Protein AF-A0A6A2FFS0-F1 (afdb_monomer_lite)

Sequence (158 aa):
MKKYMKNSLLAALALLLLTIFHHVYGARIFATPWRLHIITPSLITLSVITLLYYLFLRTKNKVFFTLYTLSVGITFGVLLGGFEGFYNHLIKNLLFFSGTEESTMEVLFPPPAYEMPSDFIFEFTGIMQAIPGAIIIYSLWKAVKIFRKNTNEVEQNG

Secondary structure (DSSP, 8-state):
-HHHHHHHHHHHHHHHHHHHHHHHHHHHHTT-GGGGGGHHHHHHHHHHHHHHHHHHHHH--HHHHHHHHHHIIIIIIIIIIIIIIIIIIIIHHHHHHTT--HHHHHHHS-TTTS--S--HHHHHHHHHTHHHHHHHHHHHHHHHHHHHHHHHHHHHH-

Radius of gyration: 18.36 Å; chains: 1; bounding box: 38×29×58 Å

Structure (mmCIF, N/CA/C/O backbone):
data_AF-A0A6A2FFS0-F1
#
_entry.id   AF-A0A6A2FFS0-F1
#
loop_
_atom_site.group_PDB
_atom_site.id
_atom_site.type_symbol
_atom_site.label_atom_id
_atom_site.label_alt_id
_atom_site.label_comp_id
_atom_site.label_asym_id
_atom_site.label_entity_id
_atom_site.label_seq_id
_atom_site.pdbx_PDB_ins_code
_atom_site.Cartn_x
_atom_site.Cartn_y
_atom_site.Cartn_z
_atom_site.occupancy
_atom_site.B_iso_or_equiv
_atom_site.auth_seq_id
_atom_site.auth_comp_id
_atom_site.auth_asym_id
_atom_site.auth_atom_id
_atom_site.pdbx_PDB_model_num
ATOM 1 N N . MET A 1 1 ? -16.670 2.949 13.300 1.00 92.31 1 MET A N 1
ATOM 2 C CA . MET A 1 1 ? -15.229 2.642 13.463 1.00 92.31 1 MET A CA 1
ATOM 3 C C . MET A 1 1 ? -14.868 1.217 13.039 1.00 92.31 1 MET A C 1
ATOM 5 O O . MET A 1 1 ? -14.137 1.084 12.069 1.00 92.31 1 MET A O 1
ATOM 9 N N . LYS A 1 2 ? -15.412 0.161 13.676 1.00 92.25 2 LYS A N 1
ATOM 10 C CA . LYS A 1 2 ? -15.076 -1.255 13.385 1.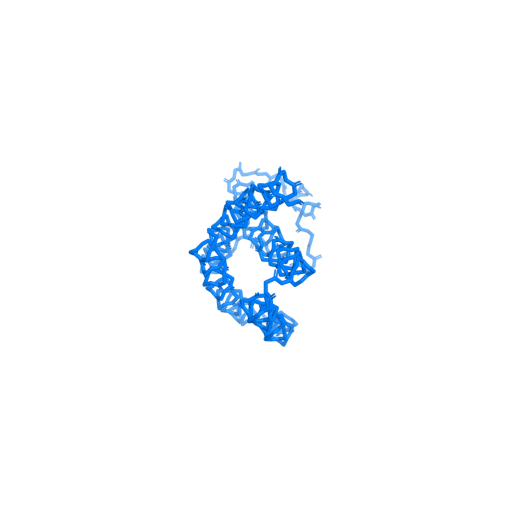00 92.25 2 LYS A CA 1
ATOM 11 C C . LYS A 1 2 ? -15.124 -1.623 11.891 1.00 92.25 2 LYS A C 1
ATOM 13 O O . LYS A 1 2 ? -14.184 -2.232 11.396 1.00 92.25 2 LYS A O 1
ATOM 18 N N . LYS A 1 3 ? -16.177 -1.198 11.174 1.00 97.00 3 LYS A N 1
ATOM 19 C CA . LYS A 1 3 ? -16.316 -1.369 9.713 1.00 97.00 3 LYS A CA 1
ATOM 20 C C . LYS A 1 3 ? -15.109 -0.813 8.949 1.00 97.00 3 LYS A C 1
ATOM 22 O O . LYS A 1 3 ? -14.508 -1.529 8.166 1.00 97.00 3 LYS A O 1
ATOM 27 N N . TYR A 1 4 ? -14.734 0.437 9.209 1.00 98.12 4 TYR A N 1
ATOM 28 C CA . TYR A 1 4 ? -13.647 1.104 8.491 1.00 98.12 4 TYR A CA 1
ATOM 29 C C . TYR A 1 4 ? -12.279 0.489 8.789 1.00 98.12 4 TYR A C 1
ATOM 31 O O . TYR A 1 4 ? -11.499 0.297 7.870 1.00 98.12 4 TYR A O 1
ATOM 39 N N . MET A 1 5 ? -12.018 0.088 10.035 1.00 97.00 5 MET A N 1
ATOM 40 C CA . MET A 1 5 ? -10.773 -0.620 10.354 1.00 97.00 5 MET A CA 1
ATOM 41 C C . MET A 1 5 ? -10.712 -2.022 9.733 1.00 97.00 5 MET A C 1
ATOM 43 O O . MET A 1 5 ? -9.654 -2.474 9.317 1.00 97.00 5 MET A O 1
ATOM 47 N N . LYS A 1 6 ? -11.850 -2.728 9.649 1.00 97.44 6 LYS A N 1
ATOM 48 C CA . LYS A 1 6 ? -11.920 -3.996 8.909 1.00 97.44 6 LYS A CA 1
ATOM 49 C C . LYS A 1 6 ? -11.624 -3.765 7.424 1.00 97.44 6 LYS A C 1
ATOM 51 O O . LYS A 1 6 ? -10.846 -4.510 6.845 1.00 97.44 6 LYS A O 1
ATOM 56 N N . ASN A 1 7 ? -12.209 -2.726 6.830 1.00 98.31 7 ASN A N 1
ATOM 57 C CA . ASN A 1 7 ? -11.974 -2.381 5.430 1.00 98.31 7 ASN A CA 1
ATOM 58 C C . ASN A 1 7 ? -10.505 -2.026 5.163 1.00 98.31 7 ASN A C 1
ATOM 60 O O . ASN A 1 7 ? -9.959 -2.513 4.181 1.00 98.31 7 ASN A O 1
ATOM 64 N N . SER A 1 8 ? -9.851 -1.245 6.034 1.00 98.31 8 SER A N 1
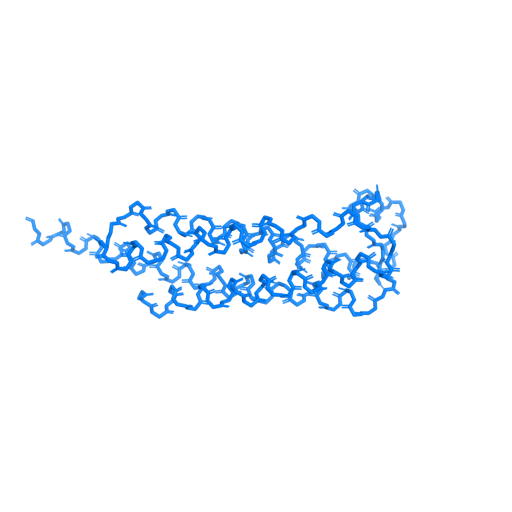ATOM 65 C CA . SER A 1 8 ? -8.424 -0.934 5.875 1.00 98.31 8 SER A CA 1
ATOM 66 C C . SER A 1 8 ? -7.547 -2.180 5.986 1.00 98.31 8 SER A C 1
ATOM 68 O O . SER A 1 8 ? -6.608 -2.315 5.214 1.00 98.31 8 SER A O 1
ATOM 70 N N . LEU A 1 9 ? -7.867 -3.118 6.886 1.00 97.94 9 LEU A N 1
ATOM 71 C CA . LEU A 1 9 ? -7.127 -4.379 6.998 1.00 97.94 9 LEU A CA 1
ATOM 72 C C . LEU A 1 9 ? -7.293 -5.256 5.748 1.00 97.94 9 LEU A C 1
ATOM 74 O O . LEU A 1 9 ? -6.307 -5.769 5.230 1.00 97.94 9 LEU A O 1
ATOM 78 N N . LEU A 1 10 ? -8.524 -5.411 5.249 1.00 98.25 10 LEU A N 1
ATOM 79 C CA . LEU A 1 10 ? -8.790 -6.197 4.039 1.00 98.25 10 LEU A CA 1
ATOM 80 C C . LEU A 1 10 ? -8.134 -5.577 2.802 1.00 98.25 10 LEU A C 1
ATOM 82 O O . LEU A 1 10 ? -7.564 -6.298 1.990 1.00 98.25 10 LEU A O 1
ATOM 86 N N . ALA A 1 11 ? -8.177 -4.250 2.678 1.00 98.38 11 ALA A N 1
ATOM 87 C CA . ALA A 1 11 ? -7.503 -3.543 1.599 1.00 98.38 11 ALA A CA 1
ATOM 88 C C . ALA A 1 11 ? -5.972 -3.659 1.707 1.00 98.38 11 ALA A C 1
ATOM 90 O O . ALA A 1 11 ? -5.322 -3.872 0.691 1.00 98.38 11 ALA A O 1
ATOM 91 N N . ALA A 1 12 ? -5.398 -3.604 2.915 1.00 98.12 12 ALA A N 1
ATOM 92 C CA . ALA A 1 12 ? -3.966 -3.832 3.124 1.00 98.12 12 ALA A CA 1
ATOM 93 C C . ALA A 1 12 ? -3.549 -5.263 2.750 1.00 98.12 12 ALA A C 1
ATOM 95 O O . ALA A 1 12 ? -2.522 -5.446 2.106 1.00 98.12 12 ALA A O 1
ATOM 96 N N . LEU A 1 13 ? -4.364 -6.270 3.088 1.00 97.56 13 LEU A N 1
ATOM 97 C CA . LEU A 1 13 ? -4.132 -7.655 2.670 1.00 97.56 13 LEU A CA 1
ATOM 98 C C . LEU A 1 13 ? -4.184 -7.801 1.143 1.00 97.56 13 LEU A C 1
ATOM 100 O O . LEU A 1 13 ? -3.296 -8.415 0.560 1.00 97.56 13 LEU A O 1
ATOM 104 N N . ALA A 1 14 ? -5.201 -7.225 0.498 1.00 97.94 14 ALA A N 1
ATOM 105 C CA . ALA A 1 14 ? -5.327 -7.249 -0.956 1.00 97.94 14 ALA A CA 1
ATOM 106 C C . ALA A 1 14 ? -4.136 -6.562 -1.640 1.00 97.94 14 ALA A C 1
ATOM 108 O O . ALA A 1 14 ? -3.572 -7.115 -2.582 1.00 97.94 14 ALA A O 1
ATOM 109 N N . LEU A 1 15 ? -3.721 -5.398 -1.129 1.00 98.06 15 LEU A N 1
ATOM 110 C CA . LEU A 1 15 ? -2.550 -4.682 -1.622 1.00 98.06 15 LEU A CA 1
ATOM 111 C C . LEU A 1 15 ? -1.285 -5.524 -1.473 1.00 98.06 15 LEU A C 1
ATOM 113 O O . LEU A 1 15 ? -0.535 -5.650 -2.424 1.00 98.06 15 LEU A O 1
ATOM 117 N N . LEU A 1 16 ? -1.081 -6.168 -0.327 1.00 97.00 16 LEU A N 1
ATOM 118 C CA . LEU A 1 16 ? 0.095 -6.997 -0.083 1.00 97.00 16 LEU A CA 1
ATOM 119 C C . LEU A 1 16 ? 0.179 -8.204 -1.022 1.00 97.00 16 LEU A C 1
ATOM 121 O O . LEU A 1 16 ? 1.250 -8.501 -1.545 1.00 97.00 16 LEU A O 1
ATOM 125 N N . LEU A 1 17 ? -0.944 -8.886 -1.262 1.00 96.50 17 LEU A N 1
ATOM 126 C CA . LEU A 1 17 ? -1.005 -9.980 -2.234 1.00 96.50 17 LEU A CA 1
ATOM 127 C C . LEU A 1 17 ? -0.663 -9.486 -3.643 1.00 96.50 17 LEU A C 1
ATOM 129 O O . LEU A 1 17 ? 0.099 -10.138 -4.356 1.00 96.50 17 LEU A O 1
ATOM 133 N N . LEU A 1 18 ? -1.184 -8.316 -4.016 1.00 97.69 18 LEU A N 1
ATOM 134 C CA . LEU A 1 18 ? -0.889 -7.687 -5.296 1.00 97.69 18 LEU A CA 1
ATOM 135 C C . LEU A 1 18 ? 0.582 -7.262 -5.404 1.00 97.69 18 LEU A C 1
ATOM 137 O O . LEU A 1 18 ? 1.199 -7.518 -6.430 1.00 97.69 18 LEU A O 1
ATOM 141 N N . THR A 1 19 ? 1.166 -6.688 -4.350 1.00 97.25 19 THR A N 1
ATOM 142 C CA . THR A 1 19 ? 2.587 -6.322 -4.273 1.00 97.25 19 THR A CA 1
ATOM 143 C C . THR A 1 19 ? 3.472 -7.558 -4.428 1.00 97.25 19 THR A C 1
ATOM 145 O O . THR A 1 19 ? 4.372 -7.560 -5.263 1.00 97.25 19 THR A O 1
ATOM 148 N N . ILE A 1 20 ? 3.195 -8.647 -3.701 1.00 97.19 20 ILE A N 1
ATOM 149 C CA . ILE A 1 20 ? 3.945 -9.905 -3.850 1.00 97.19 20 ILE A CA 1
ATOM 150 C C . ILE A 1 20 ? 3.859 -10.410 -5.291 1.00 97.19 20 ILE A C 1
ATOM 152 O O . ILE A 1 20 ? 4.892 -10.697 -5.892 1.00 97.19 20 ILE A O 1
ATOM 156 N N . PHE A 1 21 ? 2.651 -10.490 -5.856 1.00 97.94 21 PHE A N 1
ATOM 157 C CA . PHE A 1 21 ? 2.467 -10.922 -7.240 1.00 97.94 21 PHE A CA 1
ATOM 158 C C . PHE A 1 21 ? 3.263 -10.045 -8.214 1.00 97.94 21 PHE A C 1
ATOM 160 O O . PHE A 1 21 ? 4.024 -10.565 -9.026 1.00 97.94 21 PHE A O 1
ATOM 167 N N . HIS A 1 22 ? 3.134 -8.725 -8.088 1.00 97.88 22 HIS A N 1
ATOM 168 C CA . HIS A 1 22 ? 3.784 -7.737 -8.939 1.00 97.88 22 HIS A CA 1
ATOM 169 C C . HIS A 1 22 ? 5.315 -7.862 -8.913 1.00 97.88 22 HIS A C 1
ATOM 171 O O . HIS A 1 22 ? 5.949 -7.947 -9.964 1.00 97.88 22 HIS A O 1
ATOM 177 N N . HIS A 1 23 ? 5.921 -7.957 -7.726 1.00 97.12 23 HIS A N 1
ATOM 178 C CA . HIS A 1 23 ? 7.374 -8.089 -7.605 1.00 97.12 23 HIS A CA 1
ATOM 179 C C . HIS A 1 23 ? 7.890 -9.471 -8.012 1.00 97.12 23 HIS A C 1
ATOM 181 O O . HIS A 1 23 ? 8.975 -9.550 -8.583 1.00 97.12 23 HIS A O 1
ATOM 187 N N . VAL A 1 24 ? 7.139 -10.551 -7.770 1.00 97.88 24 VAL A N 1
ATOM 188 C CA . VAL A 1 24 ? 7.501 -11.897 -8.252 1.00 97.88 24 VAL A CA 1
ATOM 189 C C . VAL A 1 24 ? 7.442 -11.959 -9.777 1.00 97.88 24 VAL A C 1
ATOM 191 O O . VAL A 1 24 ? 8.366 -12.472 -10.408 1.00 97.88 24 VAL A O 1
ATOM 194 N N . TYR A 1 25 ? 6.384 -11.407 -10.373 1.00 97.94 25 TYR A N 1
ATOM 195 C CA . TYR A 1 25 ? 6.243 -11.308 -11.822 1.00 97.94 25 TYR A CA 1
ATOM 196 C C . TYR A 1 25 ? 7.371 -10.459 -12.422 1.00 97.94 25 TYR A C 1
ATOM 198 O O . TYR A 1 25 ? 8.082 -10.920 -13.315 1.00 97.94 25 TYR A O 1
ATOM 206 N N . GLY A 1 26 ? 7.610 -9.267 -11.867 1.00 96.81 26 GLY A N 1
ATOM 207 C CA . GLY A 1 26 ? 8.681 -8.374 -12.305 1.00 96.81 26 GLY A CA 1
ATOM 208 C C . GLY A 1 26 ? 10.074 -8.993 -12.175 1.00 96.81 26 GLY A C 1
ATOM 209 O O . GLY A 1 26 ? 10.861 -8.917 -13.113 1.00 96.81 26 GLY A O 1
ATOM 210 N N . ALA A 1 27 ? 10.368 -9.678 -11.064 1.00 96.62 27 ALA A N 1
ATOM 211 C CA . ALA A 1 27 ? 11.647 -10.365 -10.873 1.00 96.62 27 ALA A CA 1
ATOM 212 C C . ALA A 1 27 ? 11.931 -11.378 -11.991 1.00 96.62 27 ALA A C 1
ATOM 214 O O . ALA A 1 27 ? 13.075 -11.521 -12.423 1.00 96.62 27 ALA A O 1
ATOM 215 N N . ARG A 1 28 ? 10.888 -12.075 -12.461 1.00 97.06 28 ARG A N 1
ATOM 216 C CA . ARG A 1 28 ? 10.991 -13.066 -13.534 1.00 97.06 28 ARG A CA 1
ATOM 217 C C . ARG A 1 28 ? 11.137 -12.421 -14.911 1.00 97.06 28 ARG A C 1
ATOM 219 O O . ARG A 1 28 ? 12.004 -12.848 -15.663 1.00 97.06 28 ARG A O 1
ATOM 226 N N . ILE A 1 29 ? 10.293 -11.444 -15.245 1.00 97.31 29 ILE A N 1
ATOM 227 C CA . ILE A 1 29 ? 10.268 -10.834 -16.586 1.00 97.31 29 ILE A CA 1
ATOM 228 C C . ILE A 1 29 ? 11.495 -9.959 -16.840 1.00 97.31 29 ILE A C 1
ATOM 230 O O . ILE A 1 29 ? 12.069 -10.026 -17.921 1.00 97.31 29 ILE A O 1
ATOM 234 N N . PHE A 1 30 ? 11.945 -9.205 -15.837 1.00 95.06 30 PHE A N 1
ATOM 235 C CA . PHE A 1 30 ? 13.076 -8.283 -15.980 1.00 95.06 30 PHE A CA 1
ATOM 236 C C . PHE A 1 30 ? 14.406 -8.865 -15.487 1.00 95.06 30 PHE A C 1
ATOM 238 O O . PHE A 1 30 ? 15.386 -8.138 -15.384 1.00 95.06 30 PHE A O 1
ATOM 245 N N . ALA A 1 31 ? 14.456 -10.156 -15.133 1.00 94.88 31 ALA A N 1
ATOM 246 C CA . ALA A 1 31 ? 15.645 -10.801 -14.562 1.00 94.88 31 ALA A CA 1
ATOM 247 C C . ALA A 1 31 ? 16.244 -10.030 -13.361 1.00 94.88 31 ALA A C 1
ATOM 249 O O . ALA A 1 31 ? 17.460 -9.939 -13.189 1.00 94.88 31 ALA A O 1
ATOM 250 N N . THR A 1 32 ? 15.376 -9.488 -12.501 1.00 94.31 32 THR A N 1
ATOM 251 C CA . THR A 1 32 ? 15.731 -8.687 -11.318 1.00 94.31 32 THR A CA 1
ATOM 252 C C . THR A 1 32 ? 15.412 -9.451 -10.023 1.00 94.31 32 THR A C 1
ATOM 254 O O . THR A 1 32 ? 14.478 -9.099 -9.297 1.00 94.31 32 THR A O 1
ATOM 257 N N . PRO A 1 33 ? 16.178 -10.508 -9.669 1.00 95.81 33 PRO A N 1
ATOM 258 C CA . PRO A 1 33 ? 15.860 -11.386 -8.535 1.00 95.81 33 PRO A CA 1
ATOM 259 C C . PRO A 1 33 ? 15.825 -10.646 -7.196 1.00 95.81 33 PRO A C 1
ATOM 261 O O . PRO A 1 33 ? 15.124 -11.061 -6.274 1.00 95.81 33 PRO A O 1
ATOM 264 N N . TRP A 1 34 ? 16.530 -9.517 -7.095 1.00 95.00 34 TRP A N 1
ATOM 265 C CA . TRP A 1 34 ? 16.511 -8.672 -5.910 1.00 95.00 34 TRP A CA 1
ATOM 266 C C . TRP A 1 34 ? 15.098 -8.190 -5.561 1.00 95.00 34 TRP A C 1
ATOM 268 O O . TRP A 1 34 ? 14.828 -8.026 -4.381 1.00 95.00 34 TRP A O 1
ATOM 278 N N . ARG A 1 35 ? 14.154 -8.050 -6.507 1.00 95.06 35 ARG A N 1
ATOM 279 C CA . ARG A 1 35 ? 12.755 -7.662 -6.210 1.00 95.06 35 ARG A CA 1
ATOM 280 C C . ARG A 1 35 ? 12.030 -8.643 -5.288 1.00 95.06 35 ARG A C 1
ATOM 282 O O . ARG A 1 35 ? 11.114 -8.240 -4.578 1.00 95.06 35 ARG A O 1
ATOM 289 N N . LEU A 1 36 ? 12.472 -9.901 -5.228 1.00 96.44 36 LEU A N 1
ATOM 290 C CA . LEU A 1 36 ? 11.900 -10.917 -4.340 1.00 96.44 36 LEU A CA 1
ATOM 291 C C . LEU A 1 36 ? 12.118 -10.607 -2.853 1.00 96.44 36 LEU A C 1
ATOM 293 O O . LEU A 1 36 ? 11.401 -11.154 -2.013 1.00 96.44 36 LEU A O 1
ATOM 297 N N . HIS A 1 37 ? 13.046 -9.701 -2.513 1.00 95.06 37 HIS A N 1
ATOM 298 C CA . HIS A 1 37 ? 13.274 -9.293 -1.127 1.00 95.06 37 HIS A CA 1
ATOM 299 C C . HIS A 1 37 ? 12.009 -8.747 -0.455 1.00 95.06 37 HIS A C 1
ATOM 301 O O . HIS A 1 37 ? 11.915 -8.839 0.761 1.00 95.06 37 HIS A O 1
ATOM 307 N N . ILE A 1 38 ? 11.031 -8.227 -1.212 1.00 93.31 38 ILE A N 1
ATOM 308 C CA . ILE A 1 38 ? 9.807 -7.623 -0.667 1.00 93.31 38 ILE A CA 1
ATOM 309 C C . ILE A 1 38 ? 8.890 -8.628 0.046 1.00 93.31 38 ILE A C 1
ATOM 311 O O . ILE A 1 38 ? 8.074 -8.234 0.882 1.00 93.31 38 ILE A O 1
ATOM 315 N N . ILE A 1 39 ? 9.013 -9.926 -0.255 1.00 94.00 39 ILE A N 1
ATOM 316 C CA . ILE A 1 39 ? 8.119 -10.968 0.270 1.00 94.00 39 ILE A CA 1
ATOM 317 C C . ILE A 1 39 ? 8.252 -11.067 1.794 1.00 94.00 39 ILE A C 1
ATOM 319 O O . ILE A 1 39 ? 7.250 -11.031 2.510 1.00 94.00 39 ILE A O 1
ATOM 323 N N . THR A 1 40 ? 9.482 -11.140 2.307 1.00 94.38 40 THR A N 1
ATOM 324 C CA . THR A 1 40 ? 9.730 -11.304 3.748 1.00 94.38 40 THR A CA 1
ATOM 325 C C . THR A 1 40 ? 9.264 -10.091 4.567 1.00 94.38 40 THR A C 1
ATOM 327 O O . THR A 1 40 ? 8.479 -10.291 5.499 1.00 94.38 40 THR A O 1
ATOM 330 N N . PRO A 1 41 ? 9.642 -8.835 4.235 1.00 92.75 41 PRO A N 1
ATOM 331 C CA . PRO A 1 41 ? 9.097 -7.644 4.878 1.00 92.75 41 PRO A CA 1
ATOM 332 C C . PRO A 1 41 ? 7.574 -7.596 4.812 1.00 92.75 41 PRO A C 1
ATOM 334 O O . PRO A 1 41 ? 6.949 -7.315 5.827 1.00 92.75 41 PRO A O 1
ATOM 337 N N . SER A 1 42 ? 6.967 -7.958 3.675 1.00 89.75 42 SER A N 1
ATOM 338 C CA . SER A 1 42 ? 5.507 -7.992 3.536 1.00 89.75 42 SER A CA 1
ATOM 339 C C . SER A 1 42 ? 4.861 -8.901 4.587 1.00 89.75 42 SER A C 1
ATOM 341 O O . SER A 1 42 ? 3.979 -8.465 5.326 1.00 89.75 42 SER A O 1
ATOM 343 N N . LEU A 1 43 ? 5.330 -10.144 4.730 1.00 91.44 43 LEU A N 1
ATOM 344 C CA . LEU A 1 43 ? 4.788 -11.090 5.716 1.00 91.44 43 LEU A CA 1
ATOM 345 C C . LEU A 1 43 ? 4.954 -10.599 7.165 1.00 91.44 43 LEU A C 1
ATOM 347 O O . LEU A 1 43 ? 4.033 -10.735 7.981 1.00 91.44 43 LEU A O 1
ATOM 351 N N . ILE A 1 44 ? 6.099 -9.987 7.480 1.00 95.44 44 ILE A N 1
ATOM 352 C CA . ILE A 1 44 ? 6.349 -9.380 8.795 1.00 95.44 44 ILE A CA 1
ATOM 353 C C . ILE A 1 44 ? 5.368 -8.229 9.031 1.00 95.44 44 ILE A C 1
ATOM 355 O O . ILE A 1 44 ? 4.683 -8.197 10.055 1.00 95.44 44 ILE A O 1
ATOM 359 N N . THR A 1 45 ? 5.242 -7.310 8.073 1.00 92.62 45 THR A N 1
ATOM 360 C CA . THR A 1 45 ? 4.334 -6.168 8.176 1.00 92.62 45 THR A CA 1
ATOM 361 C C . THR A 1 45 ? 2.884 -6.625 8.333 1.00 92.62 45 THR A C 1
ATOM 363 O O . THR A 1 45 ? 2.189 -6.097 9.200 1.00 92.62 45 THR A O 1
ATOM 366 N N . LEU A 1 46 ? 2.432 -7.639 7.584 1.00 92.56 46 LEU A N 1
ATOM 367 C CA . LEU A 1 46 ? 1.086 -8.208 7.722 1.00 92.56 46 LEU A CA 1
ATOM 368 C C . LEU A 1 46 ? 0.830 -8.728 9.142 1.00 92.56 46 LEU A C 1
ATOM 370 O O . LEU A 1 46 ? -0.229 -8.475 9.726 1.00 92.56 46 LEU A O 1
ATOM 374 N N . SER A 1 47 ? 1.811 -9.428 9.707 1.00 95.75 47 SER A N 1
ATOM 375 C CA . SER A 1 47 ? 1.735 -9.966 11.066 1.00 95.75 47 SER A CA 1
ATOM 376 C C . SER A 1 47 ? 1.618 -8.840 12.097 1.00 95.75 47 SER A C 1
ATOM 378 O O . SER A 1 47 ? 0.730 -8.869 12.952 1.00 95.75 47 SER A O 1
ATOM 380 N N . VAL A 1 48 ? 2.442 -7.796 11.965 1.00 97.31 48 VAL A N 1
ATOM 381 C CA . VAL A 1 48 ? 2.431 -6.625 12.856 1.00 97.31 48 VAL A CA 1
ATOM 382 C C . VAL A 1 48 ? 1.099 -5.877 12.785 1.00 97.31 48 VAL A C 1
ATOM 384 O O . VAL A 1 48 ? 0.491 -5.619 13.825 1.00 97.31 48 VAL A O 1
ATOM 387 N N . ILE A 1 49 ? 0.589 -5.555 11.591 1.00 97.00 49 ILE A N 1
ATOM 388 C CA . ILE A 1 49 ? -0.675 -4.805 11.475 1.00 97.00 49 ILE A CA 1
ATOM 389 C C . ILE A 1 49 ? -1.873 -5.623 11.968 1.00 97.00 49 ILE A C 1
ATOM 391 O O . ILE A 1 49 ? -2.804 -5.058 12.545 1.00 97.00 49 ILE A O 1
ATOM 395 N N . THR A 1 50 ? -1.844 -6.947 11.791 1.00 96.75 50 THR A N 1
ATOM 396 C CA . THR A 1 50 ? -2.890 -7.852 12.285 1.00 96.75 50 THR A CA 1
ATOM 397 C C . THR A 1 50 ? -2.872 -7.907 13.809 1.00 96.75 50 THR A C 1
ATOM 399 O O . THR A 1 50 ? -3.926 -7.803 14.442 1.00 96.75 50 THR A O 1
ATOM 402 N N . LEU A 1 51 ? -1.681 -7.984 14.411 1.00 98.06 51 LEU A N 1
ATOM 403 C CA . LEU A 1 51 ? -1.510 -7.924 15.859 1.00 98.06 51 LEU A CA 1
ATOM 404 C C . LEU A 1 51 ? -2.005 -6.588 16.426 1.00 98.06 51 LEU A C 1
ATOM 406 O O . LEU A 1 51 ? -2.801 -6.585 17.362 1.00 98.06 51 LEU A O 1
ATOM 410 N N . LEU A 1 52 ? -1.604 -5.455 15.843 1.00 98.19 52 LEU A N 1
ATOM 411 C CA . LEU A 1 52 ? -2.050 -4.126 16.281 1.00 98.19 52 LEU A CA 1
ATOM 412 C C . LEU A 1 52 ? -3.573 -3.968 16.171 1.00 98.19 52 LEU A C 1
ATOM 414 O O . LEU A 1 52 ? -4.213 -3.459 17.094 1.00 98.19 52 LEU A O 1
ATOM 418 N N . TYR A 1 53 ? -4.169 -4.458 15.079 1.00 97.81 53 TYR A N 1
ATOM 419 C CA . TYR A 1 53 ? -5.620 -4.497 14.903 1.00 97.81 53 TYR A CA 1
ATOM 420 C C . TYR A 1 53 ? -6.301 -5.305 16.013 1.00 97.81 53 TYR A C 1
ATOM 422 O O . TYR A 1 53 ? -7.252 -4.828 16.640 1.00 97.81 53 TYR A O 1
ATOM 430 N N . TYR A 1 54 ? -5.803 -6.513 16.284 1.00 97.88 54 TYR A N 1
ATOM 431 C CA . TYR A 1 54 ? -6.333 -7.390 17.325 1.00 97.88 54 TYR A CA 1
ATOM 432 C C . TYR A 1 54 ? -6.211 -6.766 18.722 1.00 97.88 54 TYR A C 1
ATOM 434 O O . TYR A 1 54 ? -7.202 -6.690 19.454 1.00 97.88 54 TYR A O 1
ATOM 442 N N . LEU A 1 55 ? -5.028 -6.252 19.074 1.00 98.00 55 LEU A N 1
ATOM 443 C CA . LEU A 1 55 ? -4.766 -5.600 20.358 1.00 98.00 55 LEU A CA 1
ATOM 444 C C . LEU A 1 55 ? -5.668 -4.383 20.560 1.00 98.00 55 LEU A C 1
ATOM 446 O O . LEU A 1 55 ? -6.246 -4.222 21.638 1.00 98.00 55 LEU A O 1
ATOM 450 N N . PHE A 1 56 ? -5.870 -3.568 19.522 1.00 97.12 56 PHE A N 1
ATOM 451 C CA . PHE A 1 56 ? -6.833 -2.475 19.581 1.00 97.12 56 PHE A CA 1
ATOM 452 C C . PHE A 1 56 ? -8.262 -2.984 19.805 1.00 97.12 56 PHE A C 1
ATOM 454 O O . PHE A 1 56 ? -8.976 -2.463 20.662 1.00 97.12 56 PHE A O 1
ATOM 461 N N . LEU A 1 57 ? -8.708 -4.011 19.073 1.00 94.75 57 LEU A N 1
ATOM 462 C CA . LEU A 1 57 ? -10.055 -4.548 19.259 1.00 94.75 57 LEU A CA 1
ATOM 463 C C . LEU A 1 57 ? -10.279 -5.100 20.669 1.00 94.75 57 LEU A C 1
ATOM 465 O O . LEU A 1 57 ? -11.397 -4.955 21.173 1.00 94.75 57 LEU A O 1
ATOM 469 N N . ARG A 1 58 ? -9.252 -5.692 21.284 1.00 96.50 58 ARG A N 1
ATOM 470 C CA . ARG A 1 58 ? -9.312 -6.278 22.626 1.00 96.50 58 ARG A CA 1
ATOM 471 C C . ARG A 1 58 ? -9.284 -5.226 23.733 1.00 96.50 58 ARG A C 1
ATOM 473 O O . ARG A 1 58 ? -10.065 -5.328 24.669 1.00 96.50 58 ARG A O 1
ATOM 480 N N . THR A 1 59 ? -8.409 -4.230 23.621 1.00 95.56 59 THR A N 1
ATOM 481 C CA . THR A 1 59 ? -8.122 -3.277 24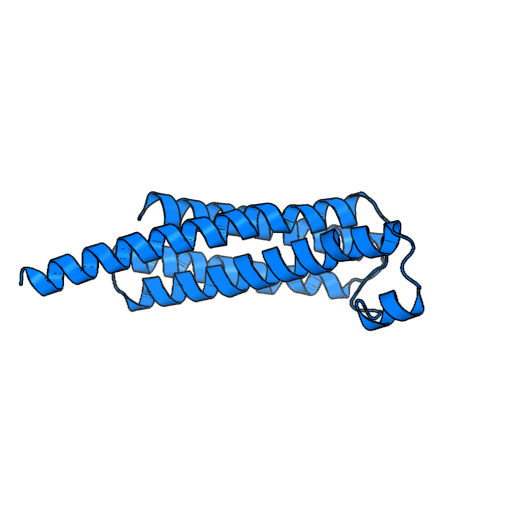.713 1.00 95.56 59 THR A CA 1
ATOM 482 C C . THR A 1 59 ? -8.800 -1.920 24.552 1.00 95.56 59 THR A C 1
ATOM 484 O O . THR A 1 59 ? -8.914 -1.180 25.520 1.00 95.56 59 THR A O 1
ATOM 487 N N . LYS A 1 60 ? -9.208 -1.559 23.327 1.00 94.06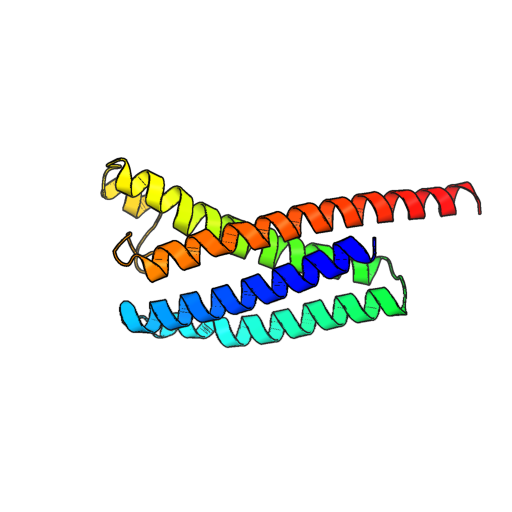 60 LYS A N 1
ATOM 488 C CA . LYS A 1 60 ? -9.661 -0.207 22.942 1.00 94.06 60 LYS A CA 1
ATOM 489 C C . LYS A 1 60 ? -8.647 0.908 23.240 1.00 94.06 60 LYS A C 1
ATOM 491 O O . LYS A 1 60 ? -9.012 2.079 23.251 1.00 94.06 60 LYS A O 1
ATOM 496 N N . ASN A 1 61 ? -7.375 0.563 23.440 1.00 94.75 61 ASN A N 1
ATOM 497 C CA . ASN A 1 61 ? -6.332 1.514 23.807 1.00 94.75 61 ASN A CA 1
ATOM 498 C C . ASN A 1 61 ? -5.978 2.454 22.633 1.00 94.75 61 ASN A C 1
ATOM 500 O O . ASN A 1 61 ? -5.762 1.997 21.504 1.00 94.75 61 ASN A O 1
ATOM 504 N N . LYS A 1 62 ? -5.878 3.765 22.914 1.00 96.00 62 LYS A N 1
ATOM 505 C CA . LYS A 1 62 ? -5.543 4.807 21.925 1.00 96.00 62 LYS A CA 1
ATOM 506 C C . LYS A 1 62 ? -4.180 4.563 21.253 1.00 96.00 62 LYS A C 1
ATOM 508 O O . LYS A 1 62 ? -4.050 4.809 20.060 1.00 96.00 62 LYS A O 1
ATOM 513 N N . VAL A 1 63 ? -3.195 4.024 21.974 1.00 97.31 63 VAL A N 1
ATOM 514 C CA . VAL A 1 63 ? -1.849 3.729 21.450 1.00 97.31 63 VAL A CA 1
ATOM 515 C C . VAL A 1 63 ? -1.909 2.706 20.319 1.00 97.31 63 VAL A C 1
ATOM 517 O O . VAL A 1 63 ? -1.403 2.975 19.234 1.00 97.31 63 VAL A O 1
ATOM 520 N N . PHE A 1 64 ? -2.582 1.567 20.516 1.00 98.06 64 PHE A N 1
ATOM 521 C CA . PHE A 1 64 ? -2.690 0.546 19.465 1.00 98.06 64 PHE A CA 1
ATOM 522 C C . PHE A 1 64 ? -3.481 1.040 18.253 1.00 98.06 64 PHE A C 1
ATOM 524 O O . PHE A 1 64 ? -3.141 0.691 17.125 1.00 98.06 64 PHE A O 1
ATOM 531 N N . PHE A 1 65 ? -4.494 1.888 18.462 1.00 97.56 65 PHE A N 1
ATOM 532 C CA . PHE A 1 65 ? -5.205 2.538 17.362 1.00 97.56 65 PHE A CA 1
ATOM 533 C C . PHE A 1 65 ? -4.284 3.439 16.533 1.00 97.56 65 PHE A C 1
ATOM 535 O O . PHE A 1 65 ? -4.286 3.354 15.303 1.00 97.56 65 PHE A O 1
ATOM 542 N N . THR A 1 66 ? -3.497 4.287 17.200 1.00 98.06 66 THR A N 1
ATOM 543 C CA . THR A 1 66 ? -2.554 5.201 16.548 1.00 98.06 66 THR A CA 1
ATOM 544 C C . THR A 1 66 ? -1.469 4.432 15.810 1.00 98.06 66 THR A C 1
ATOM 546 O O . THR A 1 66 ? -1.258 4.693 14.631 1.00 98.06 66 THR A O 1
ATOM 549 N N . LEU A 1 67 ? -0.841 3.443 16.456 1.00 98.31 67 LEU A N 1
ATOM 550 C CA . LEU A 1 67 ? 0.180 2.603 15.827 1.00 98.31 67 LEU A CA 1
ATOM 551 C C . LEU A 1 67 ? -0.379 1.881 14.599 1.00 98.31 67 LEU A C 1
ATOM 553 O O . LEU A 1 67 ? 0.201 1.980 13.526 1.00 98.31 67 LEU A O 1
ATOM 557 N N . TYR A 1 68 ? -1.546 1.238 14.717 1.00 98.38 68 TYR A N 1
ATOM 558 C CA . TYR A 1 68 ? -2.210 0.610 13.573 1.00 98.38 68 TYR A CA 1
ATOM 559 C C . TYR A 1 68 ? -2.447 1.612 12.437 1.00 98.38 68 TYR A C 1
ATOM 561 O O . TYR A 1 68 ? -2.127 1.338 11.284 1.00 98.38 68 TYR A O 1
ATOM 569 N N . THR A 1 69 ? -2.999 2.783 12.758 1.00 98.25 69 THR A N 1
ATOM 570 C CA . THR A 1 69 ? -3.363 3.794 11.760 1.00 98.25 69 THR A CA 1
ATOM 571 C C . THR A 1 69 ? -2.139 4.362 11.051 1.00 98.25 69 THR A C 1
ATOM 573 O O . THR A 1 69 ? -2.169 4.499 9.832 1.00 98.25 69 THR A O 1
ATOM 576 N N . LEU A 1 70 ? -1.065 4.666 11.783 1.00 98.12 70 LEU A N 1
ATOM 577 C CA . LEU A 1 70 ? 0.174 5.177 11.200 1.00 98.12 70 LEU A CA 1
ATOM 578 C C . LEU A 1 70 ? 0.866 4.107 10.360 1.00 98.12 70 LEU A C 1
ATOM 580 O O . LEU A 1 70 ? 1.182 4.373 9.206 1.00 98.12 70 LEU A O 1
ATOM 584 N N . SER A 1 71 ? 1.036 2.891 10.887 1.00 97.56 71 SER A N 1
ATOM 585 C CA . SER A 1 71 ? 1.664 1.798 10.140 1.00 97.56 71 SER A CA 1
ATOM 586 C C . SER A 1 71 ? 0.891 1.474 8.863 1.00 97.56 71 SER A C 1
ATOM 588 O O . SER A 1 71 ? 1.476 1.399 7.789 1.00 97.56 71 SER A O 1
ATOM 590 N N . VAL A 1 72 ? -0.436 1.332 8.942 1.00 98.19 72 VAL A N 1
ATOM 591 C CA . VAL A 1 72 ? -1.244 1.001 7.762 1.00 98.19 72 VAL A CA 1
ATOM 592 C C . VAL A 1 72 ? -1.333 2.184 6.795 1.00 98.19 72 VAL A C 1
ATOM 594 O O . VAL A 1 72 ? -1.189 2.008 5.588 1.00 98.19 72 VAL A O 1
ATOM 597 N N . GLY A 1 73 ? -1.540 3.397 7.306 1.00 98.31 73 GLY A N 1
ATOM 598 C CA . GLY A 1 73 ? -1.684 4.596 6.486 1.00 98.31 73 GLY A CA 1
ATOM 599 C C . GLY A 1 73 ? -0.405 4.959 5.743 1.00 98.31 73 GLY A C 1
ATOM 600 O O . GLY A 1 73 ? -0.457 5.190 4.540 1.00 98.31 73 GLY A O 1
ATOM 601 N N . ILE A 1 74 ? 0.736 4.960 6.434 1.00 97.75 74 ILE A N 1
ATOM 602 C CA . ILE A 1 74 ? 2.028 5.305 5.835 1.00 97.75 74 ILE A CA 1
ATOM 603 C C . ILE A 1 74 ? 2.479 4.184 4.901 1.00 97.75 74 ILE A C 1
ATOM 605 O O . ILE A 1 74 ? 2.668 4.431 3.715 1.00 97.75 74 ILE A O 1
ATOM 609 N N . THR A 1 75 ? 2.607 2.948 5.388 1.00 96.56 75 THR A N 1
ATOM 610 C CA . THR A 1 75 ? 3.188 1.868 4.578 1.00 96.56 75 THR A CA 1
ATOM 611 C C . THR A 1 75 ? 2.298 1.489 3.401 1.00 96.56 75 THR A C 1
ATOM 613 O O . THR A 1 75 ? 2.763 1.437 2.269 1.00 96.56 75 THR A O 1
ATOM 616 N N . PHE A 1 76 ? 1.010 1.243 3.632 1.00 97.62 76 PHE A N 1
ATOM 617 C CA . PHE A 1 76 ? 0.138 0.715 2.581 1.00 97.62 76 PHE A CA 1
ATOM 618 C C . PHE A 1 76 ? -0.577 1.821 1.813 1.00 97.62 76 PHE A C 1
ATOM 620 O O . PHE A 1 76 ? -0.711 1.740 0.598 1.00 97.62 76 PHE A O 1
ATOM 627 N N . GLY A 1 77 ? -1.044 2.859 2.507 1.00 98.00 77 GLY A N 1
ATOM 628 C CA . GLY A 1 77 ? -1.737 3.969 1.862 1.00 98.00 77 GLY A CA 1
ATOM 629 C C . GLY A 1 77 ? -0.792 4.864 1.060 1.00 98.00 77 GLY A C 1
ATOM 630 O O . GLY A 1 77 ? -1.029 5.097 -0.122 1.00 98.00 77 GLY A O 1
ATOM 631 N N . VAL A 1 78 ? 0.274 5.354 1.698 1.00 98.19 78 VAL A N 1
ATOM 632 C CA . VAL A 1 78 ? 1.188 6.335 1.094 1.00 98.19 78 VAL A CA 1
ATOM 633 C C . VAL A 1 78 ? 2.293 5.666 0.286 1.00 98.19 78 VAL A C 1
ATOM 635 O O . VAL A 1 78 ? 2.422 5.981 -0.889 1.00 98.19 78 VAL A O 1
ATOM 638 N N . LEU A 1 79 ? 3.074 4.755 0.873 1.00 97.38 79 LEU A N 1
ATOM 639 C CA . LEU A 1 79 ? 4.234 4.179 0.184 1.00 97.38 79 LEU A CA 1
ATOM 640 C C . LEU A 1 79 ? 3.804 3.199 -0.917 1.00 97.38 79 LEU A C 1
ATOM 642 O O . LEU A 1 79 ? 4.072 3.437 -2.085 1.00 97.38 79 LEU A O 1
ATOM 646 N N . LEU A 1 80 ? 3.072 2.134 -0.593 1.00 97.00 80 LEU A N 1
ATOM 647 C CA . LEU A 1 80 ? 2.673 1.164 -1.623 1.00 97.00 80 LEU A CA 1
ATOM 648 C C . LEU A 1 80 ? 1.568 1.709 -2.544 1.00 97.00 80 LEU A C 1
ATOM 650 O O . LEU A 1 80 ? 1.671 1.655 -3.762 1.00 97.00 80 LEU A O 1
ATOM 654 N N . GLY A 1 81 ? 0.498 2.272 -1.985 1.00 98.19 81 GLY A N 1
ATOM 655 C CA . GLY A 1 81 ? -0.603 2.797 -2.790 1.00 98.19 81 GLY A CA 1
ATOM 656 C C . GLY A 1 81 ? -0.241 4.054 -3.581 1.00 98.19 81 GLY A C 1
ATOM 657 O O . GLY A 1 81 ? -0.482 4.136 -4.784 1.00 98.19 81 GLY A O 1
ATOM 658 N N . GLY A 1 82 ? 0.303 5.054 -2.888 1.00 98.50 82 GLY A N 1
ATOM 659 C CA . GLY A 1 82 ? 0.614 6.360 -3.462 1.00 98.50 82 GLY A CA 1
ATOM 660 C C . GLY A 1 82 ? 1.917 6.377 -4.253 1.00 98.50 82 GLY A C 1
ATOM 661 O O . GLY A 1 82 ? 1.935 6.831 -5.393 1.00 98.50 82 GLY A O 1
ATOM 662 N N . PHE A 1 83 ? 3.012 5.901 -3.669 1.00 98.12 83 PHE A N 1
ATOM 663 C CA . PHE A 1 83 ? 4.311 5.980 -4.322 1.00 98.12 83 PHE A CA 1
ATOM 664 C C . PHE A 1 83 ? 4.501 4.870 -5.361 1.00 98.12 83 PHE A C 1
ATOM 666 O O . PHE A 1 83 ? 4.701 5.192 -6.527 1.00 98.12 83 PHE A O 1
ATOM 673 N N . GLU A 1 84 ? 4.348 3.594 -5.003 1.00 97.00 84 GLU A N 1
ATOM 674 C CA . GLU A 1 84 ? 4.483 2.510 -5.989 1.00 97.00 84 GLU A CA 1
ATOM 675 C C . GLU A 1 84 ? 3.321 2.533 -6.997 1.00 97.00 84 GLU A C 1
ATOM 677 O O . GLU A 1 84 ? 3.513 2.747 -8.191 1.00 97.00 84 GLU A O 1
ATOM 682 N N . GLY A 1 85 ? 2.077 2.391 -6.540 1.00 98.12 85 GLY A N 1
ATOM 683 C CA . GLY A 1 85 ? 0.951 2.251 -7.463 1.00 98.12 85 GLY A CA 1
ATOM 684 C C . GLY A 1 85 ? 0.635 3.504 -8.278 1.00 98.12 85 GLY A C 1
ATOM 685 O O . GLY A 1 85 ? 0.445 3.443 -9.494 1.00 98.12 85 GLY A O 1
ATOM 686 N N . PHE A 1 86 ? 0.543 4.657 -7.616 1.00 98.44 86 PHE A N 1
ATOM 687 C CA . PHE A 1 86 ? 0.125 5.887 -8.282 1.00 98.44 86 PHE A CA 1
ATOM 688 C C . PHE A 1 86 ? 1.295 6.622 -8.951 1.00 98.44 86 PHE A C 1
ATOM 690 O O . PHE A 1 86 ? 1.227 6.881 -10.148 1.00 98.44 86 PHE A O 1
ATOM 697 N N . TYR A 1 87 ? 2.372 6.943 -8.235 1.00 98.44 87 TYR A N 1
ATOM 698 C CA . TYR A 1 87 ? 3.488 7.696 -8.817 1.00 98.44 8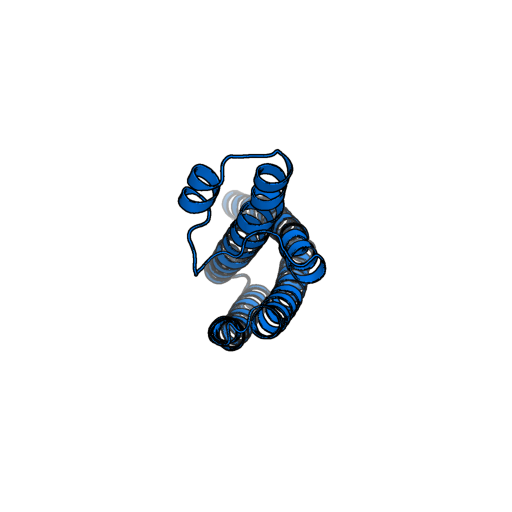7 TYR A CA 1
ATOM 699 C C . TYR A 1 87 ? 4.330 6.843 -9.782 1.00 98.44 87 TYR A C 1
ATOM 701 O O . TYR A 1 87 ? 4.469 7.199 -10.953 1.00 98.44 87 TYR A O 1
ATOM 709 N N . ASN A 1 88 ? 4.842 5.701 -9.318 1.00 97.62 88 ASN A N 1
ATOM 710 C CA . ASN A 1 88 ? 5.779 4.866 -10.072 1.00 97.62 88 ASN A CA 1
ATOM 711 C C . ASN A 1 88 ? 5.113 4.135 -11.252 1.00 97.62 88 ASN A C 1
ATOM 713 O O . ASN A 1 88 ? 5.755 3.910 -12.269 1.00 97.62 88 ASN A O 1
ATOM 717 N N . HIS A 1 89 ? 3.820 3.815 -11.181 1.00 97.88 89 HIS A N 1
ATOM 718 C CA . HIS A 1 89 ? 3.135 3.161 -12.300 1.00 97.88 89 HIS A CA 1
ATOM 719 C C . HIS A 1 89 ? 2.193 4.084 -13.067 1.00 97.88 89 HIS A C 1
ATOM 721 O O . HIS A 1 89 ? 2.377 4.285 -14.265 1.00 97.88 89 HIS A O 1
ATOM 727 N N . LEU A 1 90 ? 1.189 4.681 -12.420 1.00 98.38 90 LEU A N 1
ATOM 728 C CA . LEU A 1 90 ? 0.204 5.474 -13.163 1.00 98.38 90 LEU A CA 1
ATOM 729 C C . LEU A 1 90 ? 0.809 6.755 -13.756 1.00 98.38 90 LEU A C 1
ATOM 731 O O . LEU A 1 90 ? 0.699 6.976 -14.960 1.00 98.38 90 LEU A O 1
ATOM 735 N N . ILE A 1 91 ? 1.441 7.595 -12.931 1.00 98.44 91 ILE A N 1
ATOM 736 C CA . ILE A 1 91 ? 2.008 8.872 -13.387 1.00 98.44 91 ILE A CA 1
ATOM 737 C C . ILE A 1 91 ? 3.168 8.633 -14.354 1.00 98.44 91 ILE A C 1
ATOM 739 O O . ILE A 1 91 ? 3.186 9.245 -15.421 1.00 98.44 91 ILE A O 1
ATOM 743 N N . LYS A 1 92 ? 4.075 7.699 -14.041 1.00 98.06 92 LYS A N 1
ATOM 744 C CA . LYS A 1 92 ? 5.148 7.279 -14.957 1.00 98.06 92 LYS A CA 1
ATOM 745 C C . LYS A 1 92 ? 4.613 6.892 -16.336 1.00 98.06 92 LYS A C 1
ATOM 747 O O . LYS A 1 92 ? 5.109 7.397 -17.338 1.00 98.06 92 LYS A O 1
ATOM 752 N N . ASN A 1 93 ? 3.582 6.046 -16.400 1.00 98.38 93 ASN A N 1
ATOM 753 C CA . ASN A 1 93 ? 3.025 5.593 -17.676 1.00 98.38 93 ASN A CA 1
ATOM 754 C C . ASN A 1 93 ? 2.395 6.744 -18.455 1.00 98.38 93 ASN A C 1
ATOM 756 O O . ASN A 1 93 ? 2.607 6.846 -19.660 1.00 98.38 93 ASN A O 1
ATOM 760 N N . LEU A 1 94 ? 1.662 7.635 -17.783 1.00 98.44 94 LEU A N 1
ATOM 761 C CA . LEU A 1 94 ? 1.104 8.823 -18.430 1.00 98.44 94 LEU A CA 1
ATOM 762 C C . LEU A 1 94 ? 2.204 9.709 -19.030 1.00 98.44 94 LEU A C 1
ATOM 764 O O . LEU A 1 94 ? 2.076 10.128 -20.178 1.00 98.44 94 LEU A O 1
ATOM 768 N N . LEU A 1 95 ? 3.293 9.954 -18.295 1.00 98.31 95 LEU A N 1
ATOM 769 C CA . LEU A 1 95 ? 4.428 10.742 -18.786 1.00 98.31 95 LEU A CA 1
ATOM 770 C C . LEU A 1 95 ? 5.118 10.059 -19.971 1.00 98.31 95 LEU A C 1
ATOM 772 O O . LEU A 1 95 ? 5.293 10.684 -21.019 1.00 98.31 95 LEU A O 1
ATOM 776 N N . PHE A 1 96 ? 5.420 8.768 -19.851 1.00 97.62 96 PHE A N 1
ATOM 777 C CA . PHE A 1 96 ? 6.052 7.992 -20.913 1.00 97.62 96 PHE A CA 1
ATOM 778 C C . PHE A 1 96 ? 5.218 8.002 -22.202 1.00 97.62 96 PHE A C 1
ATOM 780 O O . PHE A 1 96 ? 5.702 8.401 -23.259 1.00 97.62 96 PHE A O 1
ATOM 787 N N . PHE A 1 97 ? 3.930 7.653 -22.116 1.00 97.25 97 PHE A N 1
ATOM 788 C CA . PHE A 1 97 ? 3.049 7.600 -23.288 1.00 97.25 97 PHE A CA 1
ATOM 789 C C . PHE A 1 97 ? 2.647 8.981 -23.824 1.00 97.25 97 PHE A C 1
ATOM 791 O O . PHE A 1 97 ? 2.178 9.072 -24.956 1.00 97.25 97 PHE A O 1
ATOM 798 N N . SER A 1 98 ? 2.857 10.059 -23.061 1.00 98.00 98 SER A N 1
ATOM 799 C CA . SER A 1 98 ? 2.716 11.433 -23.567 1.00 98.00 98 SER A CA 1
ATOM 800 C C . SER A 1 98 ? 3.897 11.896 -24.430 1.00 98.00 98 SER A C 1
ATOM 802 O O . SER A 1 98 ? 3.823 12.970 -25.023 1.00 98.00 98 SER A O 1
ATOM 804 N N . GLY A 1 99 ? 4.972 11.101 -24.515 1.00 97.25 99 GLY A N 1
ATOM 805 C CA . GLY A 1 99 ? 6.186 11.456 -25.249 1.00 97.25 99 GLY A CA 1
ATOM 806 C C . GLY A 1 99 ? 7.125 12.376 -24.467 1.00 97.25 99 GLY A C 1
ATOM 807 O O . GLY A 1 99 ? 7.834 13.174 -25.074 1.00 97.25 99 GLY A O 1
ATOM 808 N N . THR A 1 100 ? 7.118 12.294 -23.130 1.00 97.88 100 THR A N 1
ATOM 809 C CA . THR A 1 100 ? 8.107 12.993 -22.293 1.00 97.88 100 THR A CA 1
ATOM 810 C C . THR A 1 100 ? 9.519 12.519 -22.657 1.00 97.88 100 THR A C 1
ATOM 812 O O . THR A 1 100 ? 9.732 11.328 -22.873 1.00 97.88 100 THR A O 1
ATOM 815 N N . GLU A 1 101 ? 10.477 13.449 -22.733 1.00 97.62 101 GLU A N 1
ATOM 816 C CA . GLU A 1 101 ? 11.859 13.160 -23.130 1.00 97.62 101 GLU A CA 1
ATOM 817 C C . GLU A 1 101 ? 12.507 12.103 -22.222 1.00 97.62 101 GLU A C 1
ATOM 819 O O . GLU A 1 101 ? 12.346 12.138 -21.000 1.00 97.62 101 GLU A O 1
ATOM 824 N N . GLU A 1 102 ? 13.285 11.196 -22.817 1.00 95.56 102 GLU A N 1
ATOM 825 C CA . GLU A 1 102 ? 13.986 10.116 -22.113 1.00 95.56 102 GLU A CA 1
ATOM 826 C C . GLU A 1 102 ? 14.860 10.640 -20.964 1.00 95.56 102 GLU A C 1
ATOM 828 O O . GLU A 1 102 ? 14.765 10.134 -19.850 1.00 95.56 102 GLU A O 1
ATOM 833 N N . SER A 1 103 ? 15.599 11.734 -21.177 1.00 96.75 103 SER A N 1
ATOM 834 C CA . SER A 1 103 ? 16.425 12.365 -20.138 1.00 96.75 103 SER A CA 1
ATOM 835 C C . SER A 1 103 ? 15.604 12.817 -18.919 1.00 96.75 103 SER A C 1
ATOM 837 O O . SER A 1 103 ? 16.034 12.674 -17.775 1.00 96.75 103 SER A O 1
ATOM 839 N N . THR A 1 104 ? 14.385 13.318 -19.141 1.00 97.62 104 THR A N 1
ATOM 840 C CA . THR A 1 104 ? 13.465 13.713 -18.065 1.00 97.62 104 THR A CA 1
ATOM 841 C C . THR A 1 104 ? 12.893 12.485 -17.362 1.00 97.62 104 THR A C 1
ATOM 843 O O . THR A 1 104 ? 12.782 12.471 -16.134 1.00 97.62 104 THR A O 1
ATOM 846 N N . MET A 1 105 ? 12.563 11.438 -18.121 1.00 97.88 105 MET A N 1
ATOM 847 C CA . MET A 1 105 ? 12.096 10.170 -17.563 1.00 97.88 105 MET A CA 1
ATOM 848 C C . MET A 1 105 ? 13.159 9.523 -16.669 1.00 97.88 105 MET A C 1
ATOM 850 O O . MET A 1 105 ? 12.825 9.086 -15.573 1.00 97.88 105 MET A O 1
ATOM 854 N N . GLU A 1 106 ? 14.429 9.520 -17.074 1.00 96.06 106 GLU A N 1
ATOM 855 C CA . GLU A 1 106 ? 15.538 8.965 -16.286 1.00 96.06 106 GLU A CA 1
ATOM 856 C C . GLU A 1 106 ? 15.821 9.754 -15.002 1.00 96.06 106 GLU A C 1
ATOM 858 O O . GLU A 1 106 ? 16.201 9.167 -13.990 1.00 96.06 106 GLU A O 1
ATOM 863 N N . VAL A 1 107 ? 15.595 11.071 -14.996 1.00 96.75 107 VAL A N 1
ATOM 864 C CA . VAL A 1 107 ? 15.701 11.882 -13.770 1.00 96.75 107 VAL A CA 1
ATOM 865 C C . VAL A 1 107 ? 14.585 11.540 -12.780 1.00 96.75 107 VAL A C 1
ATOM 867 O O . VAL A 1 107 ? 14.832 11.440 -11.578 1.00 96.75 107 VAL A O 1
ATOM 870 N N . LEU A 1 108 ? 13.353 11.367 -13.266 1.00 96.75 108 LEU A N 1
ATOM 871 C CA . LEU A 1 108 ? 12.186 11.089 -12.421 1.00 96.75 108 LEU A CA 1
ATOM 872 C C . LEU A 1 108 ? 12.100 9.622 -11.972 1.00 96.75 108 LEU A C 1
ATOM 874 O O . LEU A 1 108 ? 11.606 9.346 -10.874 1.00 96.75 108 LEU A O 1
ATOM 878 N N . PHE A 1 109 ? 12.577 8.702 -12.813 1.00 96.81 109 PHE A N 1
ATOM 879 C CA . PHE A 1 109 ? 12.493 7.250 -12.653 1.00 96.81 109 PHE A CA 1
ATOM 880 C C . PHE A 1 109 ? 13.848 6.588 -12.994 1.00 96.81 109 PHE A C 1
ATOM 882 O O . PHE A 1 109 ? 13.967 5.897 -14.008 1.00 96.81 109 PHE A O 1
ATOM 889 N N . PRO A 1 110 ? 14.892 6.798 -12.169 1.00 95.25 110 PRO A N 1
ATOM 890 C CA . PRO A 1 110 ? 16.259 6.388 -12.494 1.00 95.25 110 PRO A CA 1
ATOM 891 C C . PRO A 1 110 ? 16.487 4.863 -12.447 1.00 95.25 110 PRO A C 1
ATOM 893 O O . PRO A 1 110 ? 16.171 4.210 -11.445 1.00 95.25 110 PRO A O 1
ATOM 896 N N . PRO A 1 111 ? 17.120 4.254 -13.464 1.00 89.81 111 PRO A N 1
ATOM 897 C CA . PRO A 1 111 ? 17.506 2.847 -13.396 1.00 89.81 111 PRO A CA 1
ATOM 898 C C . PRO A 1 111 ? 18.559 2.603 -12.292 1.00 89.81 111 PRO A C 1
ATOM 900 O O . PRO A 1 111 ? 19.289 3.518 -11.906 1.00 89.81 111 PRO A O 1
ATOM 903 N N . PRO A 1 112 ? 18.682 1.371 -11.758 1.00 87.62 112 PRO A N 1
ATOM 904 C CA . PRO A 1 112 ? 17.913 0.165 -12.085 1.00 87.62 112 PRO A CA 1
ATOM 905 C C . PRO A 1 112 ? 16.670 -0.021 -11.197 1.00 87.62 112 PRO A C 1
ATOM 907 O O . PRO A 1 112 ? 16.024 -1.069 -11.240 1.00 87.62 112 PRO A O 1
ATOM 910 N N . ALA A 1 113 ? 16.373 0.944 -10.320 1.00 86.12 113 ALA A N 1
ATOM 911 C CA . ALA A 1 113 ? 15.250 0.835 -9.392 1.00 86.12 113 ALA A CA 1
ATOM 912 C C . ALA A 1 113 ? 13.905 0.855 -10.136 1.00 86.12 113 ALA A C 1
ATOM 914 O O . ALA A 1 113 ? 12.978 0.140 -9.753 1.00 86.12 113 ALA A O 1
ATOM 915 N N . TYR A 1 114 ? 13.841 1.631 -11.217 1.00 91.31 114 TYR A N 1
ATOM 916 C CA . TYR A 1 114 ? 12.669 1.810 -12.059 1.00 91.31 114 TYR A CA 1
ATOM 917 C C . TYR A 1 114 ? 12.847 1.104 -13.405 1.00 91.31 114 TYR A C 1
ATOM 919 O O . TYR A 1 114 ? 13.922 1.156 -13.998 1.00 91.31 114 TYR A O 1
ATOM 927 N N . GLU A 1 115 ? 11.772 0.485 -13.894 1.00 91.69 115 GLU A N 1
ATOM 928 C CA . GLU A 1 115 ? 11.675 -0.001 -15.276 1.00 91.69 115 GLU A CA 1
ATOM 929 C C . GLU A 1 115 ? 10.814 0.953 -16.083 1.00 91.69 115 GLU A C 1
ATOM 931 O O . GLU A 1 115 ? 9.741 1.364 -15.621 1.00 91.69 115 GLU A O 1
ATOM 936 N N . MET A 1 116 ? 11.251 1.258 -17.303 1.00 94.94 116 MET A N 1
ATOM 937 C CA . MET A 1 116 ? 10.401 1.968 -18.249 1.00 94.94 116 MET A CA 1
ATOM 938 C C . MET A 1 116 ? 9.274 1.051 -18.748 1.00 94.94 116 MET A C 1
ATOM 940 O O . MET A 1 116 ? 9.459 -0.172 -18.825 1.00 94.94 116 MET A O 1
ATOM 944 N N . PRO A 1 117 ? 8.098 1.614 -19.085 1.00 94.94 117 PRO A N 1
ATOM 945 C CA . PRO A 1 117 ? 6.917 0.827 -19.422 1.00 94.94 117 PRO A CA 1
ATOM 946 C C . PRO A 1 117 ? 7.172 -0.063 -20.642 1.00 94.94 117 PRO A C 1
ATOM 948 O O . PRO A 1 117 ? 7.295 0.416 -21.767 1.00 94.94 117 PRO A O 1
ATOM 951 N N . SER A 1 118 ? 7.259 -1.371 -20.414 1.00 94.56 118 SER A N 1
ATOM 952 C CA . SER A 1 118 ? 7.598 -2.354 -21.456 1.00 94.56 118 SER A CA 1
ATOM 953 C C . SER A 1 118 ? 6.813 -3.667 -21.353 1.00 94.56 118 SER A C 1
ATOM 955 O O . SER A 1 118 ? 6.743 -4.408 -22.330 1.00 94.56 118 SER A O 1
ATOM 957 N N . ASP A 1 119 ? 6.154 -3.933 -20.218 1.00 97.56 119 ASP A N 1
ATOM 958 C CA . ASP A 1 119 ? 5.279 -5.092 -20.012 1.00 97.56 119 ASP A CA 1
ATOM 959 C C . ASP A 1 119 ? 3.929 -4.659 -19.419 1.00 97.56 119 ASP A C 1
ATOM 961 O O . ASP A 1 119 ? 3.859 -4.030 -18.361 1.00 97.56 119 ASP A O 1
ATOM 965 N N . PHE A 1 120 ? 2.838 -5.020 -20.100 1.00 97.56 120 PHE A N 1
ATOM 966 C CA . PHE A 1 120 ? 1.486 -4.623 -19.706 1.00 97.56 120 PHE A CA 1
ATOM 967 C C . PHE A 1 120 ? 1.063 -5.184 -18.343 1.00 97.56 120 PHE A C 1
ATOM 969 O O . PHE A 1 120 ? 0.422 -4.475 -17.573 1.00 97.56 120 PHE A O 1
ATOM 976 N N . ILE A 1 121 ? 1.386 -6.443 -18.030 1.00 98.25 121 ILE A N 1
ATOM 977 C CA . ILE A 1 121 ? 0.944 -7.089 -16.785 1.00 98.25 121 ILE A CA 1
ATOM 978 C C . ILE A 1 121 ? 1.657 -6.451 -15.593 1.00 98.25 121 ILE A C 1
ATOM 980 O O . ILE A 1 121 ? 1.017 -6.155 -14.579 1.00 98.25 121 ILE A O 1
ATOM 984 N N . PHE A 1 122 ? 2.960 -6.204 -15.713 1.00 98.00 122 PHE A N 1
ATOM 985 C CA . PHE A 1 122 ? 3.740 -5.521 -14.690 1.00 98.00 122 PHE A CA 1
ATOM 986 C C . PHE A 1 122 ? 3.171 -4.129 -14.418 1.00 98.00 122 PHE A C 1
ATOM 988 O O . PHE A 1 122 ? 2.834 -3.812 -13.278 1.00 98.00 122 PHE A O 1
ATOM 995 N N . GLU A 1 123 ? 2.962 -3.341 -15.469 1.00 98.19 123 GLU A N 1
ATOM 996 C CA . GLU A 1 123 ? 2.447 -1.983 -15.335 1.00 98.19 123 GLU A CA 1
ATOM 997 C C . GLU A 1 123 ? 1.007 -1.940 -14.812 1.00 98.19 123 GLU A C 1
ATOM 999 O O . GLU A 1 123 ? 0.692 -1.182 -13.895 1.00 98.19 123 GLU A O 1
ATOM 1004 N N . PHE A 1 124 ? 0.127 -2.803 -15.323 1.00 98.50 124 PHE A N 1
ATOM 1005 C CA . PHE A 1 124 ? -1.262 -2.875 -14.878 1.00 98.50 124 PHE A CA 1
ATOM 1006 C C . PHE A 1 124 ? -1.370 -3.281 -13.406 1.00 98.50 124 PHE A C 1
ATOM 1008 O O . PHE A 1 124 ? -2.091 -2.648 -12.634 1.00 98.50 124 PHE A O 1
ATOM 1015 N N . THR A 1 125 ? -0.639 -4.318 -12.991 1.00 98.31 125 THR A N 1
ATOM 1016 C CA . THR A 1 125 ? -0.639 -4.753 -11.585 1.00 98.31 125 THR A CA 1
ATOM 1017 C C . THR A 1 125 ? -0.013 -3.720 -10.658 1.00 98.31 125 THR A C 1
ATOM 1019 O O . THR A 1 125 ? -0.472 -3.581 -9.525 1.00 98.31 125 THR A O 1
ATOM 1022 N N . GLY A 1 126 ? 0.960 -2.954 -11.152 1.00 97.88 126 GLY A N 1
ATOM 1023 C CA . GLY A 1 126 ? 1.507 -1.783 -10.486 1.00 97.88 126 GLY A CA 1
ATOM 1024 C C . GLY A 1 126 ? 0.444 -0.712 -10.241 1.00 97.88 126 GLY A C 1
ATOM 1025 O O . GLY A 1 126 ? 0.141 -0.402 -9.091 1.00 97.88 126 GLY A O 1
ATOM 1026 N N . ILE A 1 127 ? -0.231 -0.236 -11.296 1.00 98.56 127 ILE A N 1
ATOM 1027 C CA . ILE A 1 127 ? -1.338 0.741 -11.193 1.00 98.56 127 ILE A CA 1
ATOM 1028 C C . ILE A 1 127 ? -2.418 0.248 -10.222 1.00 98.56 127 ILE A C 1
ATOM 1030 O O . ILE A 1 127 ? -2.965 1.021 -9.429 1.00 98.56 127 ILE A O 1
ATOM 1034 N N . MET A 1 128 ? -2.721 -1.052 -10.247 1.00 98.44 128 MET A N 1
ATOM 1035 C CA . MET A 1 128 ? -3.752 -1.633 -9.394 1.00 98.44 128 MET A CA 1
ATOM 1036 C C . MET A 1 128 ? -3.474 -1.517 -7.896 1.00 98.44 128 MET A C 1
ATOM 1038 O O . MET A 1 128 ? -4.425 -1.583 -7.118 1.00 98.44 128 MET A O 1
ATOM 1042 N N . GLN A 1 129 ? -2.232 -1.261 -7.478 1.00 98.50 129 GLN A N 1
ATOM 1043 C CA . GLN A 1 129 ? -1.890 -0.996 -6.080 1.00 98.50 129 GLN A CA 1
ATOM 1044 C C . GLN A 1 129 ? -2.480 0.328 -5.562 1.00 98.50 129 GLN A C 1
ATOM 1046 O O . GLN A 1 129 ? -2.812 0.441 -4.377 1.00 98.50 129 GLN A O 1
ATOM 1051 N N . ALA A 1 130 ? -2.712 1.308 -6.444 1.00 98.44 130 ALA A N 1
ATOM 1052 C CA . ALA A 1 130 ? -3.258 2.610 -6.063 1.00 98.44 130 ALA A CA 1
ATOM 1053 C C . ALA A 1 130 ? -4.690 2.518 -5.505 1.00 98.44 130 ALA A C 1
ATOM 1055 O O . ALA A 1 130 ? -5.051 3.250 -4.580 1.00 98.44 130 ALA A O 1
ATOM 1056 N N . ILE A 1 131 ? -5.510 1.592 -6.017 1.00 98.25 131 ILE A N 1
ATOM 1057 C CA . ILE A 1 131 ? -6.912 1.431 -5.597 1.00 98.25 131 ILE A CA 1
ATOM 1058 C C . ILE A 1 131 ? -7.045 1.003 -4.126 1.00 98.25 131 ILE A C 1
ATOM 1060 O O . ILE A 1 131 ? -7.690 1.726 -3.356 1.00 98.25 131 ILE A O 1
ATOM 1064 N N . PRO A 1 132 ? -6.476 -0.135 -3.676 1.00 98.31 132 PRO A N 1
ATOM 1065 C CA . PRO A 1 132 ? -6.537 -0.505 -2.270 1.00 98.31 132 PRO A CA 1
ATOM 1066 C C . PRO A 1 132 ? -5.814 0.522 -1.389 1.00 98.31 132 PRO A C 1
ATOM 1068 O O . PRO A 1 132 ? -6.302 0.800 -0.295 1.00 98.31 132 PRO A O 1
ATOM 1071 N N . GLY A 1 133 ? -4.747 1.168 -1.876 1.00 98.50 133 GLY A N 1
ATOM 1072 C CA . GLY A 1 133 ? -4.112 2.307 -1.206 1.00 98.50 133 GLY A CA 1
ATOM 1073 C C . GLY A 1 133 ? -5.087 3.448 -0.891 1.00 98.50 133 GLY A C 1
ATOM 1074 O O . GLY A 1 133 ? -5.209 3.879 0.259 1.00 98.50 133 GLY A O 1
ATOM 1075 N N . ALA A 1 134 ? -5.870 3.883 -1.879 1.00 98.56 134 ALA A N 1
ATOM 1076 C CA . ALA A 1 134 ? -6.894 4.910 -1.698 1.00 98.56 134 ALA A CA 1
ATOM 1077 C C . ALA A 1 134 ? -8.007 4.468 -0.726 1.00 98.56 134 ALA A C 1
ATOM 1079 O O . ALA A 1 134 ? -8.430 5.242 0.140 1.00 98.56 134 ALA A O 1
ATOM 1080 N N . ILE A 1 135 ? -8.449 3.206 -0.811 1.00 98.75 135 ILE A N 1
ATOM 1081 C CA . ILE A 1 135 ? -9.438 2.629 0.117 1.00 98.75 135 ILE A CA 1
ATOM 1082 C C . ILE A 1 135 ? -8.912 2.644 1.558 1.00 98.75 135 ILE A C 1
ATOM 1084 O O . ILE A 1 135 ? -9.678 2.939 2.483 1.00 98.75 135 ILE A O 1
ATOM 1088 N N . ILE A 1 136 ? -7.625 2.349 1.760 1.00 98.69 136 ILE A N 1
ATOM 1089 C CA . ILE A 1 136 ? -6.960 2.393 3.066 1.00 98.69 136 ILE A CA 1
ATOM 1090 C C . ILE A 1 136 ? -6.994 3.811 3.627 1.00 98.69 136 ILE A C 1
ATOM 1092 O O . ILE A 1 136 ? -7.515 4.002 4.727 1.00 98.69 136 ILE A O 1
ATOM 1096 N N . ILE A 1 137 ? -6.513 4.802 2.869 1.00 98.62 137 ILE A N 1
ATOM 1097 C CA . ILE A 1 137 ? -6.481 6.204 3.308 1.00 98.62 137 ILE A CA 1
ATOM 1098 C C . ILE A 1 137 ? -7.887 6.692 3.669 1.00 98.62 137 ILE A C 1
ATOM 1100 O O . ILE A 1 137 ? -8.105 7.214 4.766 1.00 98.62 137 ILE A O 1
ATOM 1104 N N . TYR A 1 138 ? -8.869 6.446 2.799 1.00 98.69 138 TYR A N 1
ATOM 1105 C CA . TYR A 1 138 ? -10.259 6.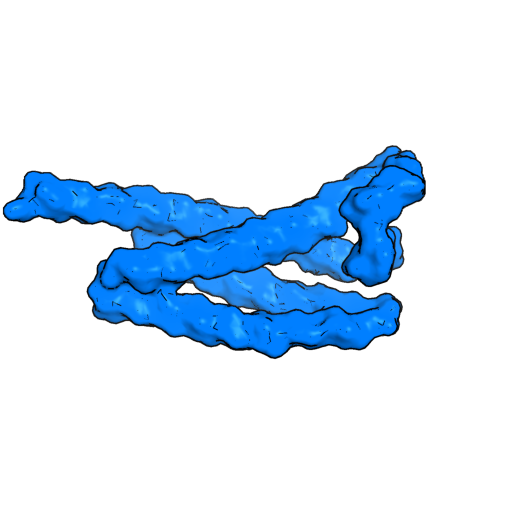818 3.053 1.00 98.69 138 TYR A CA 1
ATOM 1106 C C . TYR A 1 138 ? -10.820 6.149 4.317 1.00 98.69 138 TYR A C 1
ATOM 1108 O O . TYR A 1 138 ? -11.451 6.798 5.161 1.00 98.69 138 TYR A O 1
ATOM 1116 N N . SER A 1 139 ? -10.590 4.844 4.469 1.00 98.62 139 SER A N 1
ATOM 1117 C CA . SER A 1 139 ? -11.100 4.071 5.602 1.00 98.62 139 SER A CA 1
ATOM 1118 C C . SER A 1 139 ? -10.470 4.525 6.918 1.00 98.62 139 SER A C 1
ATOM 1120 O O . SER A 1 139 ? -11.185 4.729 7.903 1.00 98.62 139 SER A O 1
ATOM 1122 N N . LEU A 1 140 ? -9.156 4.749 6.943 1.00 98.50 140 LEU A N 1
ATOM 1123 C CA . LEU A 1 140 ? -8.453 5.248 8.122 1.00 98.50 140 LEU A CA 1
ATOM 1124 C C . LEU A 1 140 ? -8.904 6.662 8.486 1.00 98.50 140 LEU A C 1
ATOM 1126 O O . LEU A 1 140 ? -9.203 6.913 9.652 1.00 98.50 140 LEU A O 1
ATOM 1130 N N . TRP A 1 141 ? -9.079 7.555 7.508 1.00 98.50 141 TRP A N 1
ATOM 1131 C CA . TRP A 1 141 ? -9.625 8.893 7.751 1.00 98.50 141 TRP A CA 1
ATOM 1132 C C . TRP A 1 141 ? -11.001 8.841 8.432 1.00 98.50 141 TRP A C 1
ATOM 1134 O O . TRP A 1 141 ? -11.228 9.496 9.456 1.00 98.50 141 TRP A O 1
ATOM 1144 N N . LYS A 1 142 ? -11.919 8.003 7.928 1.00 98.50 142 LYS A N 1
ATOM 1145 C CA . LYS A 1 142 ? -13.229 7.785 8.566 1.00 98.50 142 LYS A CA 1
ATOM 1146 C C . LYS A 1 142 ? -13.099 7.183 9.966 1.00 98.50 142 LYS A C 1
ATOM 1148 O O . LYS A 1 142 ? -13.847 7.578 10.864 1.00 98.50 142 LYS A O 1
ATOM 1153 N N . ALA A 1 143 ? -12.186 6.233 10.171 1.00 97.75 143 ALA A N 1
ATOM 1154 C CA . ALA A 1 143 ? -11.953 5.619 11.475 1.00 97.75 143 ALA A CA 1
ATOM 1155 C C . ALA A 1 143 ? -11.451 6.647 12.502 1.00 97.75 143 ALA A C 1
ATOM 1157 O O . ALA A 1 143 ? -12.030 6.734 13.584 1.00 97.75 143 ALA A O 1
ATOM 1158 N N . VAL A 1 144 ? -10.464 7.470 12.134 1.00 97.81 144 VAL A N 1
ATOM 1159 C CA . VAL A 1 144 ? -9.905 8.545 12.970 1.00 97.81 144 VAL A CA 1
ATOM 1160 C C . VAL A 1 144 ? -10.971 9.577 13.321 1.00 97.81 144 VAL A C 1
ATOM 1162 O O . VAL A 1 144 ? -11.106 9.938 14.489 1.00 97.81 144 VAL A O 1
ATOM 1165 N N . LYS A 1 145 ? -11.780 10.016 12.346 1.00 97.75 145 LYS A N 1
ATOM 1166 C CA . LYS A 1 145 ? -12.863 10.982 12.594 1.00 97.75 145 LYS A CA 1
ATOM 1167 C C . LYS A 1 145 ? -13.847 10.475 13.654 1.00 97.75 145 LYS A C 1
ATOM 1169 O O . LYS A 1 145 ? -14.233 11.229 14.541 1.00 97.75 145 LYS A O 1
ATOM 1174 N N . ILE A 1 146 ? -14.230 9.198 13.580 1.00 96.38 146 ILE A N 1
ATOM 1175 C CA . ILE A 1 146 ? -15.140 8.580 14.558 1.00 96.38 146 ILE A CA 1
ATOM 1176 C C . ILE A 1 146 ? -14.455 8.417 15.919 1.00 96.38 146 ILE A C 1
ATOM 1178 O O . ILE A 1 146 ? -15.063 8.703 16.942 1.00 96.38 146 ILE A O 1
ATOM 1182 N N . PHE A 1 147 ? -13.195 7.982 15.941 1.00 94.56 147 PHE A N 1
ATOM 1183 C CA . PHE A 1 147 ? -12.454 7.777 17.184 1.00 94.56 147 PHE A CA 1
ATOM 1184 C C . PHE A 1 147 ? -12.293 9.070 17.993 1.00 94.56 147 PHE A C 1
ATOM 1186 O O . PHE A 1 147 ? -12.535 9.077 19.199 1.00 94.56 147 PHE A O 1
ATOM 1193 N N . ARG A 1 148 ? -11.953 10.178 17.319 1.00 94.25 148 ARG A N 1
ATOM 1194 C CA . ARG A 1 148 ? -11.839 11.502 17.951 1.00 94.25 148 ARG A CA 1
ATOM 1195 C C . ARG A 1 148 ? -13.181 11.975 18.506 1.00 94.25 148 ARG A C 1
ATOM 1197 O O . ARG A 1 148 ? -13.228 12.407 19.648 1.00 94.25 148 ARG A O 1
ATOM 1204 N N . LYS A 1 149 ? -14.270 11.816 17.742 1.00 93.94 149 LYS A N 1
ATOM 1205 C CA . LYS A 1 149 ? -15.622 12.168 18.206 1.00 93.94 149 LYS A CA 1
ATOM 1206 C C . LYS A 1 149 ? -15.977 11.437 19.508 1.00 93.94 149 LYS A C 1
ATOM 1208 O O . LYS A 1 149 ? -16.325 12.086 20.484 1.00 93.94 149 LYS A O 1
ATOM 1213 N N . ASN A 1 150 ? -15.812 10.115 19.535 1.00 90.81 150 ASN A N 1
ATOM 1214 C CA . ASN A 1 150 ? -16.131 9.306 20.714 1.00 90.81 150 ASN A CA 1
ATOM 1215 C C . ASN A 1 150 ? -15.258 9.656 21.928 1.00 90.81 150 ASN A C 1
ATOM 1217 O O . ASN A 1 150 ? -15.711 9.553 23.058 1.00 90.81 150 ASN A O 1
ATOM 1221 N N . THR A 1 151 ? -13.999 10.031 21.698 1.00 88.44 151 THR A N 1
ATOM 1222 C CA . THR A 1 151 ? -13.081 10.414 22.778 1.00 88.44 151 THR A CA 1
ATOM 1223 C C . THR A 1 151 ? -13.520 11.724 23.431 1.00 88.44 151 THR A C 1
ATOM 1225 O O . THR A 1 151 ? -13.596 11.796 24.652 1.00 88.44 151 THR A O 1
ATOM 1228 N N . ASN A 1 152 ? -13.878 12.721 22.619 1.00 88.19 152 ASN A N 1
ATOM 1229 C CA . ASN A 1 152 ? -14.321 14.022 23.112 1.00 88.19 152 ASN A CA 1
ATOM 1230 C C . ASN A 1 152 ? -15.653 13.926 23.879 1.00 88.19 152 ASN A C 1
ATOM 1232 O O . ASN A 1 152 ? -15.829 14.614 24.874 1.00 88.19 152 ASN A O 1
ATOM 1236 N N . GLU A 1 153 ? -16.584 13.069 23.443 1.00 88.19 153 GLU A N 1
ATOM 1237 C CA . GLU A 1 153 ? -17.858 12.851 24.151 1.00 88.19 153 GLU A CA 1
ATOM 1238 C C . GLU A 1 153 ? -17.658 12.229 25.541 1.00 88.19 153 GLU A C 1
ATOM 1240 O O . GLU A 1 153 ? -18.416 12.531 26.455 1.00 88.19 153 GLU A O 1
ATOM 1245 N N . VAL A 1 154 ? -16.644 11.379 25.725 1.00 83.56 154 VAL A N 1
ATOM 1246 C CA . VAL A 1 154 ? -16.317 10.820 27.048 1.00 83.56 154 VAL A CA 1
ATOM 1247 C C . VAL A 1 154 ? -15.704 11.888 27.951 1.00 83.56 154 VAL A C 1
ATOM 1249 O O . VAL A 1 154 ? -16.089 11.984 29.107 1.00 83.56 154 VAL A O 1
ATOM 1252 N N . GLU A 1 155 ? -14.803 12.716 27.419 1.00 82.50 155 GLU A N 1
ATOM 1253 C CA . GLU A 1 155 ? -14.157 13.806 28.169 1.00 82.50 155 GLU A CA 1
ATOM 1254 C C . GLU A 1 155 ? -15.135 14.931 28.564 1.00 82.50 155 GLU A C 1
ATOM 1256 O O . GLU A 1 155 ? -14.878 15.649 29.520 1.00 82.50 155 GLU A O 1
ATOM 1261 N N . GLN A 1 156 ? -16.256 15.093 27.850 1.00 77.94 156 GLN A N 1
ATOM 1262 C CA . GLN A 1 156 ? -17.292 16.086 28.176 1.00 77.94 156 GLN A CA 1
ATOM 1263 C C . GLN A 1 156 ? -18.344 15.592 29.181 1.00 77.94 156 GLN A C 1
ATOM 1265 O O . GLN A 1 156 ? -19.040 16.417 29.766 1.00 77.94 156 GLN A O 1
ATOM 1270 N N . ASN A 1 157 ? -18.498 14.274 29.352 1.00 74.00 157 ASN A N 1
ATOM 1271 C CA . ASN A 1 157 ? -19.570 13.666 30.153 1.00 74.00 157 ASN A CA 1
ATOM 1272 C C . ASN A 1 157 ? -19.071 12.922 31.408 1.00 74.00 157 ASN A C 1
ATOM 1274 O O . ASN A 1 157 ? -19.882 12.286 32.083 1.00 74.00 157 ASN A O 1
ATOM 1278 N N . GLY A 1 158 ? -17.768 12.943 31.695 1.00 65.19 158 GLY A N 1
ATOM 1279 C CA . GLY A 1 158 ? -17.149 12.313 32.868 1.00 65.19 158 GLY A CA 1
ATOM 1280 C C . GLY A 1 158 ? -16.339 13.316 33.663 1.00 65.19 158 GLY A C 1
ATOM 1281 O O . GLY A 1 158 ? -16.379 13.215 34.907 1.00 65.19 158 GLY A O 1
#

pLDDT: mean 95.91, std 4.44, range [65.19, 98.75]

Foldseek 3Di:
DLVLLVLLLVLLVVLLVLQCVLLVVCCVVVVPVVSNVSNVVSVVLNVVLVVLSVCCVVPVDPVSLVVNLCSSLVVQQPVQQNPQQPVQQVVLVVCVVVPPDPVVSCVSAPPDVHDRPDDPVSSVSRNVSNVSSVSNNVSSVVVVVVSVVVVVVVVVPD